Protein AF-A0A496WA06-F1 (afdb_monomer_lite)

Sequence (107 aa):
MLNQYQTDSVCHQRVQHLAAIALDVVEALLTDTETPINVRLNAAFRIFELCNADISRDMGQAIIQGIERNARDIEKNAGGLSGLETLLKSNLEKEPAFDKIDDFNKI

Foldseek 3Di:
DVVVVVVVVVVVVVVVVVVVVVVVVLVCLLPDPVDDPVVNVVSVVVVCVVVVPPCPPVNVVVVVVVVVVVVVVVVVVVVVVVVVVVVVVVVVVCPDPPPPPPDDPDD

Structure (mmCIF, N/CA/C/O backbone):
data_AF-A0A496WA06-F1
#
_entry.id   AF-A0A496WA06-F1
#
loop_
_atom_site.group_PDB
_atom_site.id
_atom_site.type_symbol
_atom_site.label_atom_id
_atom_site.label_alt_id
_atom_site.label_comp_id
_atom_site.label_asym_id
_atom_site.label_entity_id
_atom_site.label_seq_id
_atom_site.pdbx_PDB_ins_code
_atom_site.Cartn_x
_atom_site.Cartn_y
_atom_site.Cartn_z
_atom_site.occupancy
_atom_site.B_iso_or_equiv
_atom_site.auth_seq_id
_atom_site.auth_comp_id
_atom_site.auth_asym_id
_atom_site.auth_atom_id
_atom_site.pdbx_PDB_model_num
ATOM 1 N N . MET A 1 1 ? 33.248 1.394 -36.113 1.00 53.19 1 MET A N 1
ATOM 2 C CA . MET A 1 1 ? 31.916 2.013 -35.923 1.00 53.19 1 MET A CA 1
ATOM 3 C C . MET A 1 1 ? 30.787 0.986 -35.815 1.00 53.19 1 MET A C 1
ATOM 5 O O . MET A 1 1 ? 30.035 1.104 -34.866 1.00 53.19 1 MET A O 1
ATOM 9 N N . LEU A 1 2 ? 30.685 -0.045 -36.672 1.00 55.62 2 LEU A N 1
ATOM 10 C CA . LEU A 1 2 ? 29.641 -1.095 -36.567 1.00 55.62 2 LEU A CA 1
ATOM 11 C C . LEU A 1 2 ? 29.586 -1.832 -35.209 1.00 55.62 2 LEU A C 1
ATOM 13 O O . LEU A 1 2 ? 28.502 -2.026 -34.672 1.00 55.62 2 LEU A O 1
ATOM 17 N N . ASN A 1 3 ? 30.738 -2.157 -34.611 1.00 60.00 3 ASN A N 1
ATOM 18 C CA . ASN A 1 3 ? 30.785 -2.827 -33.302 1.00 60.00 3 ASN A CA 1
ATOM 19 C C . ASN A 1 3 ? 30.199 -1.986 -32.156 1.00 60.00 3 ASN A C 1
ATOM 21 O O . ASN A 1 3 ? 29.665 -2.541 -31.204 1.00 60.00 3 ASN A O 1
ATOM 25 N N . GLN A 1 4 ? 30.270 -0.656 -32.234 1.00 57.91 4 GLN A N 1
ATOM 26 C CA . GLN A 1 4 ? 29.856 0.224 -31.139 1.00 57.91 4 GLN A CA 1
ATOM 27 C C . GLN A 1 4 ? 28.325 0.271 -31.030 1.00 57.91 4 GLN A C 1
ATOM 29 O O . GLN A 1 4 ? 27.786 -0.032 -29.974 1.00 57.91 4 GLN A O 1
ATOM 34 N N . TYR A 1 5 ? 27.633 0.433 -32.165 1.00 62.94 5 TYR A N 1
ATOM 35 C CA . TYR A 1 5 ? 26.168 0.344 -32.249 1.00 62.94 5 TYR A CA 1
ATOM 36 C C . TYR A 1 5 ? 25.606 -1.013 -31.796 1.00 62.94 5 TYR A C 1
ATOM 38 O O . TYR A 1 5 ? 24.535 -1.081 -31.196 1.00 62.94 5 TYR A O 1
ATOM 46 N N . GLN A 1 6 ? 26.330 -2.105 -32.057 1.00 63.84 6 GLN A N 1
ATOM 47 C CA . GLN A 1 6 ? 25.931 -3.445 -31.621 1.00 63.84 6 GLN A CA 1
ATOM 48 C C . GLN A 1 6 ? 26.077 -3.613 -30.103 1.00 63.84 6 GLN A C 1
ATOM 50 O O . GLN A 1 6 ? 25.198 -4.178 -29.455 1.00 63.84 6 GLN A O 1
ATOM 55 N N . THR A 1 7 ? 27.151 -3.066 -29.526 1.00 67.25 7 THR A N 1
ATOM 56 C CA . THR A 1 7 ? 27.368 -3.068 -28.071 1.00 67.25 7 THR A CA 1
ATOM 57 C C . THR A 1 7 ? 26.330 -2.201 -27.354 1.00 67.25 7 THR A C 1
ATOM 59 O O . THR A 1 7 ? 25.786 -2.621 -26.333 1.00 67.25 7 THR A O 1
ATOM 62 N N . ASP A 1 8 ? 25.983 -1.047 -27.927 1.00 70.06 8 ASP A N 1
ATOM 63 C CA . ASP A 1 8 ? 24.964 -0.137 -27.395 1.00 70.06 8 ASP A CA 1
ATOM 64 C C . ASP A 1 8 ? 23.568 -0.778 -27.421 1.00 70.06 8 ASP A C 1
ATOM 66 O O . ASP A 1 8 ? 22.834 -0.713 -26.434 1.00 70.06 8 ASP A O 1
ATOM 70 N N . SER A 1 9 ? 23.226 -1.492 -28.500 1.00 75.56 9 SER A N 1
ATOM 71 C CA . SER A 1 9 ? 21.974 -2.254 -28.603 1.00 75.56 9 SER A CA 1
ATOM 72 C C . SER A 1 9 ? 21.878 -3.372 -27.559 1.00 75.56 9 SER A C 1
ATOM 74 O O . SER A 1 9 ? 20.820 -3.566 -26.961 1.00 75.56 9 SER A O 1
ATOM 76 N N . VAL A 1 10 ? 22.966 -4.114 -27.323 1.00 79.00 10 VAL A N 1
ATOM 77 C CA . VAL A 1 10 ? 23.003 -5.188 -26.312 1.00 79.00 10 VAL A CA 1
ATOM 78 C C . VAL A 1 10 ? 22.918 -4.609 -24.899 1.00 79.00 10 VAL A C 1
ATOM 80 O O . VAL A 1 10 ? 22.209 -5.148 -24.049 1.00 79.00 10 VAL A O 1
ATOM 83 N N . CYS A 1 11 ? 23.601 -3.493 -24.638 1.00 85.31 11 CYS A N 1
ATOM 84 C CA . CYS A 1 11 ? 23.513 -2.778 -23.367 1.00 85.31 11 CYS A CA 1
ATOM 85 C C . CYS A 1 11 ? 22.074 -2.319 -23.093 1.00 85.31 11 CYS A C 1
ATOM 87 O O . CYS A 1 11 ? 21.534 -2.584 -22.019 1.00 85.31 11 CYS A O 1
ATOM 89 N N . HIS A 1 12 ? 21.417 -1.727 -24.091 1.00 85.38 12 HIS A N 1
ATOM 90 C CA . HIS A 1 12 ? 20.045 -1.245 -23.973 1.00 85.38 12 HIS A CA 1
ATOM 91 C C . HIS A 1 12 ? 19.050 -2.369 -23.653 1.00 85.38 12 HIS A C 1
ATOM 93 O O . HIS A 1 12 ? 18.262 -2.243 -22.718 1.00 85.38 12 HIS A O 1
ATOM 99 N N . GLN A 1 13 ? 19.134 -3.502 -24.355 1.00 89.44 13 GLN A N 1
ATOM 100 C CA . GLN A 1 13 ? 18.279 -4.666 -24.090 1.00 89.44 13 GLN A CA 1
ATOM 101 C C . GLN A 1 13 ? 18.479 -5.228 -22.679 1.00 89.44 13 GLN A C 1
ATOM 103 O O . GLN A 1 13 ? 17.513 -5.581 -22.003 1.00 89.44 13 GLN A O 1
ATOM 108 N N . ARG A 1 14 ? 19.726 -5.279 -22.196 1.00 88.38 14 ARG A N 1
ATOM 109 C CA . ARG A 1 14 ? 20.015 -5.732 -20.828 1.00 88.38 14 ARG A CA 1
ATOM 110 C C . ARG A 1 14 ? 19.443 -4.784 -19.780 1.00 88.38 14 ARG A C 1
ATOM 112 O O . ARG A 1 14 ? 18.888 -5.254 -18.792 1.00 88.38 14 ARG A O 1
ATOM 119 N N . VAL A 1 15 ? 19.553 -3.475 -19.996 1.00 88.81 15 VAL A N 1
ATOM 120 C CA . VAL A 1 15 ? 18.967 -2.468 -19.102 1.00 88.81 15 VAL A CA 1
ATOM 121 C C . VAL A 1 15 ? 17.444 -2.586 -19.077 1.00 88.81 15 VAL A C 1
ATOM 123 O O . VAL A 1 15 ? 16.863 -2.589 -17.996 1.00 88.81 15 VAL A O 1
ATOM 126 N N . GLN A 1 16 ? 16.797 -2.762 -20.232 1.00 89.00 16 GLN A N 1
ATOM 127 C CA . GLN A 1 16 ? 15.348 -2.978 -20.308 1.00 89.00 16 GLN A CA 1
ATOM 128 C C . GLN A 1 16 ? 14.908 -4.240 -19.559 1.00 89.00 16 GLN A C 1
ATOM 130 O O . GLN A 1 16 ? 13.930 -4.207 -18.819 1.00 89.00 16 GLN A O 1
ATOM 135 N N . HIS A 1 17 ? 15.645 -5.342 -19.708 1.00 91.38 17 HIS A N 1
ATOM 136 C CA . HIS A 1 17 ? 15.333 -6.581 -19.002 1.00 91.38 17 HIS A CA 1
ATOM 137 C C . HIS A 1 17 ? 15.464 -6.433 -17.480 1.00 91.38 17 HIS A C 1
ATOM 139 O O . HIS A 1 17 ? 14.591 -6.876 -16.739 1.00 91.38 17 HIS A O 1
ATOM 145 N N . LEU A 1 18 ? 16.518 -5.760 -17.009 1.00 91.12 18 LEU A N 1
ATOM 146 C CA . LEU A 1 18 ? 16.687 -5.459 -15.586 1.00 91.12 18 LEU A CA 1
ATOM 147 C C . LEU A 1 18 ? 15.585 -4.535 -15.059 1.00 91.12 18 LEU A C 1
ATOM 149 O O . LEU A 1 18 ? 15.116 -4.733 -13.942 1.00 91.12 18 LEU A O 1
ATOM 153 N N . ALA A 1 19 ? 15.153 -3.557 -15.858 1.00 87.50 19 ALA A N 1
ATOM 154 C CA . ALA A 1 19 ? 14.046 -2.680 -15.500 1.00 87.50 19 ALA A CA 1
ATOM 155 C C . ALA A 1 19 ? 12.727 -3.455 -15.362 1.00 87.50 19 ALA A C 1
ATOM 157 O O . ALA A 1 19 ? 11.996 -3.221 -14.406 1.00 87.50 19 ALA A O 1
ATOM 158 N N . ALA A 1 20 ? 12.452 -4.410 -16.256 1.00 90.06 20 ALA A N 1
ATOM 159 C CA . ALA A 1 20 ? 11.271 -5.269 -16.161 1.00 90.06 20 ALA A CA 1
ATOM 160 C C . ALA A 1 20 ? 11.273 -6.095 -14.865 1.00 90.06 20 ALA A C 1
ATOM 162 O O . ALA A 1 20 ? 10.316 -6.036 -14.103 1.00 90.06 20 ALA A O 1
ATOM 163 N N . ILE A 1 21 ? 12.390 -6.762 -14.554 1.00 93.06 21 ILE A N 1
ATOM 164 C CA . ILE A 1 21 ? 12.535 -7.525 -13.302 1.00 93.06 21 ILE A CA 1
ATOM 165 C C . ILE A 1 21 ? 12.335 -6.620 -12.080 1.00 93.06 21 ILE A C 1
ATOM 167 O O . ILE A 1 21 ? 11.687 -7.008 -11.112 1.00 93.06 21 ILE A O 1
ATOM 171 N N . ALA A 1 22 ? 12.899 -5.410 -12.103 1.00 88.12 22 ALA A N 1
ATOM 172 C CA . ALA A 1 22 ? 12.739 -4.467 -11.005 1.00 88.12 22 ALA A CA 1
ATOM 173 C C . ALA A 1 22 ? 11.270 -4.063 -10.808 1.00 88.12 22 ALA A C 1
ATOM 175 O O . ALA A 1 22 ? 10.823 -3.982 -9.667 1.00 88.12 22 ALA A O 1
ATOM 176 N N . LEU A 1 23 ? 10.516 -3.846 -11.889 1.00 88.50 23 LEU A N 1
ATOM 177 C CA . LEU A 1 23 ? 9.089 -3.531 -11.812 1.00 88.50 23 LEU A CA 1
ATOM 178 C C . LEU A 1 23 ? 8.279 -4.692 -11.223 1.00 88.50 23 LEU A C 1
ATOM 180 O O . LEU A 1 23 ? 7.480 -4.446 -10.321 1.00 88.50 23 LEU A O 1
ATOM 184 N N . ASP A 1 24 ? 8.553 -5.934 -11.630 1.00 91.94 24 ASP A N 1
ATOM 185 C CA . ASP A 1 24 ? 7.886 -7.128 -11.084 1.00 91.94 24 ASP A CA 1
ATOM 186 C C . ASP A 1 24 ? 8.108 -7.257 -9.567 1.00 91.94 24 ASP A C 1
ATOM 188 O O . ASP A 1 24 ? 7.186 -7.529 -8.796 1.00 91.94 24 ASP A O 1
ATOM 192 N N . VAL A 1 25 ? 9.343 -7.018 -9.109 1.00 92.12 25 VA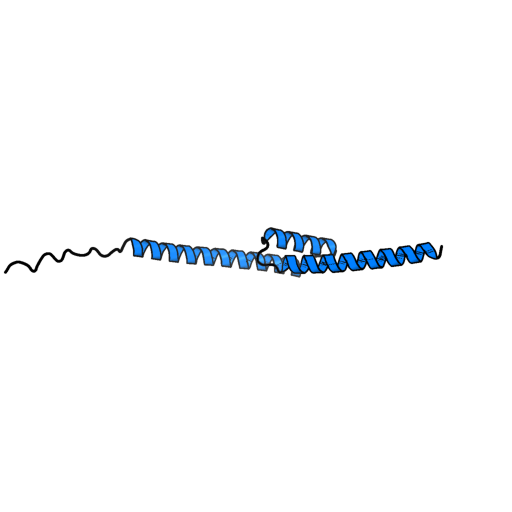L A N 1
ATOM 193 C CA . VAL A 1 25 ? 9.684 -7.045 -7.677 1.00 92.12 25 VAL A CA 1
ATOM 194 C C . VAL A 1 25 ? 8.933 -5.961 -6.911 1.00 92.12 25 VAL A C 1
ATOM 196 O O . VAL A 1 25 ? 8.473 -6.195 -5.792 1.00 92.12 25 VAL A O 1
ATOM 199 N N . VAL A 1 26 ? 8.807 -4.767 -7.488 1.00 90.31 26 VAL A N 1
ATOM 200 C CA . VAL A 1 26 ? 8.099 -3.674 -6.825 1.00 90.31 26 VAL A CA 1
ATOM 201 C C . VAL A 1 26 ? 6.591 -3.933 -6.791 1.00 90.31 26 VAL A C 1
ATOM 203 O O . VAL A 1 26 ? 5.969 -3.672 -5.766 1.00 90.31 26 VAL A O 1
ATOM 206 N N . GLU A 1 27 ? 5.994 -4.506 -7.835 1.00 90.38 27 GLU A N 1
ATOM 207 C CA . GLU A 1 27 ? 4.586 -4.925 -7.816 1.00 90.38 27 GLU A CA 1
ATOM 208 C C . GLU A 1 27 ? 4.313 -5.955 -6.708 1.00 90.38 27 GLU A C 1
ATOM 210 O O . GLU A 1 27 ? 3.368 -5.801 -5.924 1.00 90.38 27 GLU A O 1
ATOM 215 N N . ALA A 1 28 ? 5.185 -6.959 -6.580 1.00 93.75 28 ALA A N 1
ATOM 216 C CA . ALA A 1 28 ? 5.111 -7.938 -5.499 1.00 93.75 28 ALA A CA 1
ATOM 217 C C . ALA A 1 28 ? 5.211 -7.266 -4.118 1.00 93.75 28 ALA A C 1
ATOM 219 O O . ALA A 1 28 ? 4.421 -7.562 -3.224 1.00 93.75 28 ALA A O 1
ATOM 220 N N . LEU A 1 29 ? 6.123 -6.302 -3.952 1.00 92.75 29 LEU A N 1
ATOM 221 C CA . LEU A 1 29 ? 6.265 -5.539 -2.709 1.00 92.75 29 LEU A CA 1
ATOM 222 C C . LEU A 1 29 ? 4.995 -4.744 -2.368 1.00 92.75 29 LEU A C 1
ATOM 224 O O . LEU A 1 29 ? 4.587 -4.704 -1.212 1.00 92.75 29 LEU A O 1
ATOM 228 N N . LEU A 1 30 ? 4.366 -4.096 -3.351 1.00 88.88 30 LEU A N 1
ATOM 229 C CA . LEU A 1 30 ? 3.169 -3.275 -3.132 1.00 88.88 30 LEU A CA 1
ATOM 230 C C . LEU A 1 30 ? 1.946 -4.097 -2.712 1.00 88.88 30 LEU A C 1
ATOM 232 O O . LEU A 1 30 ? 1.085 -3.591 -1.985 1.00 88.88 30 LEU A O 1
ATOM 236 N N . THR A 1 31 ? 1.879 -5.350 -3.153 1.00 90.19 31 THR A N 1
ATOM 237 C CA . THR A 1 31 ? 0.759 -6.262 -2.892 1.00 90.19 31 THR A CA 1
ATOM 238 C C . THR A 1 31 ? 0.980 -7.177 -1.687 1.00 90.19 31 THR A C 1
ATOM 240 O O . THR A 1 31 ? 0.013 -7.749 -1.185 1.00 90.19 31 THR A O 1
ATOM 243 N N . ASP A 1 32 ? 2.203 -7.255 -1.161 1.00 94.00 32 ASP A N 1
ATOM 244 C CA . ASP A 1 32 ? 2.530 -8.054 0.019 1.00 94.00 32 ASP A CA 1
ATOM 245 C C . ASP A 1 32 ? 1.916 -7.477 1.308 1.00 94.00 32 ASP A C 1
ATOM 247 O O . ASP A 1 32 ? 2.296 -6.413 1.800 1.00 94.00 32 ASP A O 1
ATOM 251 N N . THR A 1 33 ? 0.960 -8.192 1.898 1.00 88.94 33 THR A N 1
ATOM 252 C CA . THR A 1 33 ? 0.296 -7.767 3.136 1.00 88.94 33 THR A CA 1
ATOM 253 C C . THR A 1 33 ? 1.157 -7.934 4.384 1.00 88.94 33 THR A C 1
ATOM 255 O O . THR A 1 33 ? 0.888 -7.244 5.368 1.00 88.94 33 THR A O 1
ATOM 258 N N . GLU A 1 34 ? 2.186 -8.785 4.345 1.00 93.62 34 GLU A N 1
ATOM 259 C CA . GLU A 1 34 ? 3.117 -9.007 5.460 1.00 93.62 34 GLU A CA 1
ATOM 260 C C . GLU A 1 34 ? 4.154 -7.879 5.562 1.00 93.62 34 GLU A C 1
ATOM 262 O O . GLU A 1 34 ? 4.619 -7.539 6.653 1.00 93.62 34 GLU A O 1
ATOM 267 N N . THR A 1 35 ? 4.485 -7.233 4.439 1.00 89.81 35 THR A N 1
ATOM 268 C CA . THR A 1 35 ? 5.378 -6.072 4.437 1.00 89.81 35 THR A CA 1
ATOM 269 C C . THR A 1 35 ? 4.726 -4.871 5.148 1.00 89.81 35 THR A C 1
ATOM 271 O O . THR A 1 35 ? 3.587 -4.483 4.830 1.00 89.81 35 THR A O 1
ATOM 274 N N . PRO A 1 36 ? 5.460 -4.190 6.057 1.00 90.12 36 PRO A N 1
ATOM 275 C CA . PRO A 1 36 ? 4.982 -2.989 6.732 1.00 90.12 36 PRO A CA 1
ATOM 276 C C . PRO A 1 36 ? 4.446 -1.925 5.765 1.00 90.12 36 PRO A C 1
ATOM 278 O O . PRO A 1 36 ? 5.072 -1.587 4.758 1.00 90.12 36 PRO A O 1
ATOM 281 N N . ILE A 1 37 ? 3.288 -1.349 6.094 1.00 83.88 37 ILE A N 1
ATOM 282 C CA . ILE A 1 37 ? 2.580 -0.408 5.211 1.00 83.88 37 ILE A CA 1
ATOM 283 C C . ILE A 1 37 ? 3.421 0.822 4.840 1.00 83.88 37 ILE A C 1
ATOM 285 O O . ILE A 1 37 ? 3.342 1.307 3.716 1.00 83.88 37 ILE A O 1
ATOM 289 N N . ASN A 1 38 ? 4.277 1.304 5.746 1.00 82.06 38 ASN A N 1
ATOM 290 C CA . ASN A 1 38 ? 5.171 2.433 5.486 1.00 82.06 38 ASN A CA 1
ATOM 291 C C . ASN A 1 38 ? 6.214 2.113 4.404 1.00 82.06 38 ASN A C 1
ATOM 293 O O . ASN A 1 38 ? 6.573 2.996 3.629 1.00 82.06 38 ASN A O 1
ATOM 297 N N . VAL A 1 39 ? 6.676 0.861 4.328 1.00 88.88 39 VAL A N 1
ATOM 298 C CA . VAL A 1 39 ? 7.618 0.405 3.297 1.00 88.88 39 VAL A CA 1
ATOM 299 C C . VAL A 1 39 ? 6.912 0.343 1.943 1.00 88.88 39 VAL A C 1
ATOM 301 O O . VAL A 1 39 ? 7.423 0.889 0.967 1.00 88.88 39 VAL A O 1
ATOM 304 N N . ARG A 1 40 ? 5.701 -0.226 1.897 1.00 89.69 40 ARG A N 1
ATOM 305 C CA . ARG A 1 40 ? 4.883 -0.291 0.673 1.00 89.69 40 ARG A CA 1
ATOM 306 C C . ARG A 1 40 ? 4.526 1.088 0.132 1.00 89.69 40 ARG A C 1
ATOM 308 O O . ARG A 1 40 ? 4.681 1.343 -1.056 1.00 89.69 40 ARG A O 1
ATOM 315 N N . LEU A 1 41 ? 4.110 2.002 1.006 1.00 85.06 41 LEU A N 1
ATOM 316 C CA . LEU A 1 41 ? 3.804 3.378 0.619 1.00 85.06 41 LEU A CA 1
ATOM 317 C C . LEU A 1 41 ? 5.043 4.116 0.099 1.00 85.06 41 LEU A C 1
ATOM 319 O O . LEU A 1 41 ? 4.955 4.796 -0.917 1.00 85.06 41 LEU A O 1
ATOM 323 N N . ASN A 1 42 ? 6.205 3.954 0.742 1.00 85.31 42 ASN A N 1
ATOM 324 C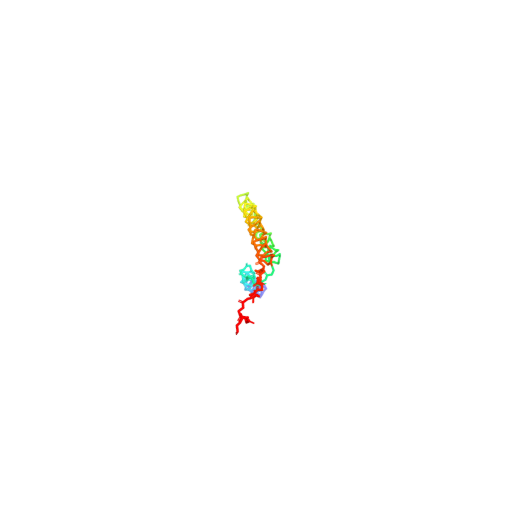 CA . ASN A 1 42 ? 7.449 4.564 0.265 1.00 85.31 42 ASN A CA 1
ATOM 325 C C . ASN A 1 42 ? 7.821 4.070 -1.144 1.00 85.31 42 ASN A C 1
ATOM 327 O O . ASN A 1 42 ? 8.153 4.878 -2.011 1.00 85.31 42 ASN A O 1
ATOM 331 N N . ALA A 1 43 ? 7.701 2.762 -1.389 1.00 87.62 43 ALA A N 1
ATOM 332 C CA . ALA A 1 43 ? 7.927 2.182 -2.708 1.00 87.62 43 ALA A CA 1
ATOM 333 C C . ALA A 1 43 ? 6.946 2.733 -3.757 1.00 87.62 43 A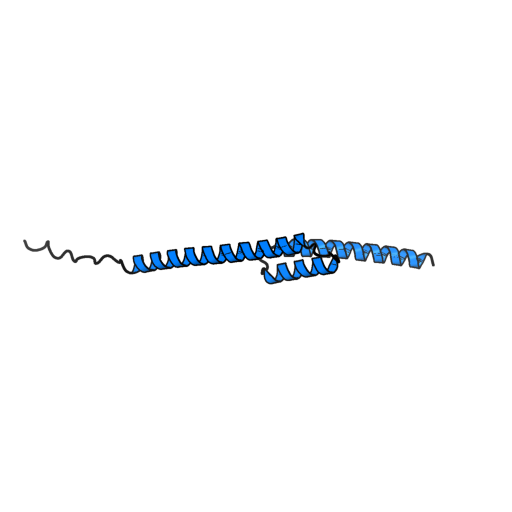LA A C 1
ATOM 335 O O . ALA A 1 43 ? 7.379 3.131 -4.836 1.00 87.62 43 ALA A O 1
ATOM 336 N N . ALA A 1 44 ? 5.653 2.835 -3.424 1.00 85.31 44 ALA A N 1
ATOM 337 C CA . ALA A 1 44 ? 4.638 3.397 -4.316 1.00 85.31 44 ALA A CA 1
ATOM 338 C C . ALA A 1 44 ? 4.958 4.851 -4.696 1.00 85.31 44 ALA A C 1
ATOM 340 O O . ALA A 1 44 ? 4.934 5.202 -5.874 1.00 85.31 44 ALA A O 1
ATOM 341 N N . PHE A 1 45 ? 5.317 5.687 -3.716 1.00 82.06 45 PHE A N 1
ATOM 342 C CA . PHE A 1 45 ? 5.670 7.085 -3.968 1.00 82.06 45 PHE A CA 1
ATOM 343 C C . PHE A 1 45 ? 6.895 7.223 -4.870 1.00 82.06 45 PHE A C 1
ATOM 345 O O . PHE A 1 45 ? 6.861 8.007 -5.815 1.00 82.06 45 PHE A O 1
ATOM 352 N N . ARG A 1 46 ? 7.933 6.407 -4.658 1.00 83.50 46 ARG A N 1
ATOM 353 C CA . ARG A 1 46 ? 9.115 6.403 -5.531 1.00 83.50 46 ARG A CA 1
ATOM 354 C C . ARG A 1 46 ? 8.798 6.003 -6.970 1.00 83.50 46 ARG A C 1
ATOM 356 O O . ARG A 1 46 ? 9.411 6.544 -7.883 1.00 83.50 46 ARG A O 1
ATOM 363 N N . ILE A 1 47 ? 7.854 5.088 -7.200 1.00 83.56 47 ILE A N 1
ATOM 364 C CA . ILE A 1 47 ? 7.412 4.766 -8.568 1.00 83.56 47 ILE A CA 1
ATOM 365 C C . ILE A 1 47 ? 6.730 5.971 -9.207 1.00 83.56 47 ILE A C 1
ATOM 367 O O . ILE A 1 47 ? 7.045 6.304 -10.346 1.00 83.56 47 ILE A O 1
ATOM 371 N N . PHE A 1 48 ? 5.822 6.638 -8.490 1.00 78.25 48 PHE A N 1
ATOM 372 C CA . PHE A 1 48 ? 5.144 7.819 -9.024 1.00 78.25 48 PHE A CA 1
ATOM 373 C C . PHE A 1 48 ? 6.141 8.923 -9.403 1.00 78.25 48 PHE A C 1
ATOM 375 O O . PHE A 1 48 ? 6.027 9.491 -10.490 1.00 78.25 48 PHE A O 1
ATOM 382 N N . GLU A 1 49 ? 7.160 9.152 -8.568 1.00 78.00 49 GLU A N 1
ATOM 383 C CA . GLU A 1 49 ? 8.275 10.061 -8.867 1.00 78.00 49 GLU A CA 1
ATOM 384 C C . GLU A 1 49 ? 9.048 9.631 -10.127 1.00 78.00 49 GLU A C 1
ATOM 386 O O . GLU A 1 49 ? 9.294 10.447 -11.013 1.00 78.00 49 GLU A O 1
ATOM 391 N N . LEU A 1 50 ? 9.403 8.345 -10.244 1.00 78.00 50 LEU A N 1
ATOM 392 C CA . LEU A 1 50 ? 10.162 7.808 -11.383 1.00 78.00 50 LEU A CA 1
ATOM 393 C C . LEU A 1 50 ? 9.395 7.868 -12.703 1.00 78.00 50 LEU A C 1
ATOM 395 O O . LEU A 1 50 ? 9.987 8.120 -13.751 1.00 78.00 50 LEU A O 1
ATOM 399 N N . CYS A 1 51 ? 8.086 7.638 -12.668 1.00 71.44 51 CYS A N 1
ATOM 400 C CA . CYS A 1 51 ? 7.245 7.700 -13.856 1.00 71.44 51 CYS A CA 1
ATOM 401 C C . CYS A 1 51 ? 7.028 9.133 -14.348 1.00 71.44 51 CYS A C 1
ATOM 403 O O . CYS A 1 51 ? 6.364 9.310 -15.370 1.00 71.44 51 CYS A O 1
ATOM 405 N N . ASN A 1 52 ? 7.547 10.142 -13.629 1.00 64.50 52 ASN A N 1
ATOM 406 C CA . ASN A 1 52 ? 7.202 11.547 -13.823 1.00 64.50 52 ASN A CA 1
ATOM 407 C C . ASN A 1 52 ? 5.681 11.696 -13.963 1.00 64.50 52 ASN A C 1
ATOM 409 O O . ASN A 1 52 ? 5.178 12.487 -14.764 1.00 64.50 52 ASN A O 1
ATOM 413 N N . ALA A 1 53 ? 4.956 10.826 -13.248 1.00 60.16 53 ALA A N 1
ATOM 414 C CA . ALA A 1 53 ? 3.524 10.842 -13.234 1.00 60.16 53 ALA A CA 1
ATOM 415 C C . ALA A 1 53 ? 3.213 12.129 -12.496 1.00 60.16 53 ALA A C 1
ATOM 417 O O . ALA A 1 53 ? 3.341 12.180 -11.273 1.00 60.16 53 ALA A O 1
ATOM 418 N N . ASP A 1 54 ? 2.876 13.180 -13.247 1.00 58.34 54 ASP A N 1
ATOM 419 C CA . ASP A 1 54 ? 2.100 14.277 -12.702 1.00 58.34 54 ASP A CA 1
ATOM 420 C C . ASP A 1 54 ? 0.941 13.578 -12.018 1.00 58.34 54 ASP A C 1
ATOM 422 O O . ASP A 1 54 ? 0.062 13.021 -12.686 1.00 58.34 54 ASP A O 1
ATOM 426 N N . ILE A 1 55 ? 1.028 13.474 -10.690 1.00 60.66 55 ILE A N 1
ATOM 427 C CA . ILE A 1 55 ? -0.026 12.903 -9.878 1.00 60.66 55 ILE A CA 1
ATOM 428 C C . ILE A 1 55 ? -1.183 13.814 -10.207 1.00 60.66 55 ILE A C 1
ATOM 430 O O . ILE A 1 55 ? -1.225 14.966 -9.761 1.00 60.66 55 ILE A O 1
ATOM 434 N N . SER A 1 56 ? -2.060 13.336 -11.090 1.00 63.03 56 SER A N 1
ATOM 435 C CA . SER A 1 56 ? -3.168 14.149 -11.532 1.00 63.03 56 SER A CA 1
ATOM 436 C C . SER A 1 56 ? -3.889 14.566 -10.263 1.00 63.03 56 SER A C 1
ATOM 438 O O . SER A 1 56 ? -3.940 13.813 -9.280 1.00 63.03 56 SER A O 1
ATOM 440 N N . ARG A 1 57 ? -4.396 15.797 -10.243 1.00 64.44 57 ARG A N 1
ATOM 441 C CA . ARG A 1 57 ? -5.089 16.332 -9.068 1.00 64.44 57 ARG A CA 1
ATOM 442 C C . ARG A 1 57 ? -6.108 15.323 -8.520 1.00 64.44 57 ARG A C 1
ATOM 444 O O . ARG A 1 57 ? -6.223 15.169 -7.309 1.00 64.44 57 ARG A O 1
ATOM 451 N N . ASP A 1 58 ? -6.733 14.574 -9.426 1.00 71.00 58 ASP A N 1
ATOM 452 C CA . ASP A 1 58 ? -7.684 13.499 -9.161 1.00 71.00 58 ASP A CA 1
ATOM 453 C C . ASP A 1 58 ? -7.064 12.289 -8.442 1.00 71.00 58 ASP A C 1
ATOM 455 O O . ASP A 1 58 ? -7.641 11.793 -7.476 1.00 71.00 58 ASP A O 1
ATOM 459 N N . MET A 1 59 ? -5.880 11.823 -8.853 1.00 69.56 59 MET A N 1
ATOM 460 C CA . MET A 1 59 ? -5.185 10.714 -8.191 1.00 69.56 59 MET A CA 1
ATOM 461 C C . MET A 1 59 ? -4.707 11.105 -6.789 1.00 69.56 59 MET A C 1
ATOM 463 O O . MET A 1 59 ? -4.907 10.350 -5.837 1.00 69.56 59 MET A O 1
ATOM 467 N N . GLY A 1 60 ? -4.147 12.308 -6.630 1.00 68.94 60 GLY A N 1
ATOM 468 C CA . GLY A 1 60 ? -3.760 12.827 -5.315 1.00 68.94 60 GLY A CA 1
ATOM 469 C C . GLY A 1 60 ? -4.966 12.958 -4.383 1.00 68.94 60 GLY A C 1
ATOM 470 O O . GLY A 1 60 ? -4.914 12.562 -3.218 1.00 68.94 60 GLY A O 1
ATOM 471 N N . GLN A 1 61 ? -6.093 13.433 -4.915 1.00 72.56 61 GLN A N 1
ATOM 472 C CA . GLN A 1 61 ? -7.340 13.551 -4.170 1.00 72.56 61 GLN A CA 1
ATOM 473 C C . GLN A 1 61 ? -7.940 12.183 -3.810 1.00 72.56 61 GLN A C 1
ATOM 475 O O . GLN A 1 61 ? -8.433 12.022 -2.695 1.00 72.56 61 GLN A O 1
ATOM 480 N N . ALA A 1 62 ? -7.843 11.179 -4.686 1.00 76.94 62 ALA A N 1
ATOM 481 C CA . ALA A 1 62 ? -8.267 9.810 -4.393 1.00 76.94 62 ALA A CA 1
ATOM 482 C C . ALA A 1 62 ? -7.441 9.176 -3.260 1.00 76.94 62 ALA A C 1
ATOM 484 O O . ALA A 1 62 ? -8.007 8.531 -2.375 1.00 76.94 62 ALA A O 1
ATOM 485 N N . ILE A 1 63 ? -6.122 9.407 -3.238 1.00 76.62 63 ILE A N 1
ATOM 486 C CA . ILE A 1 63 ? -5.241 8.957 -2.150 1.00 76.62 63 ILE A CA 1
ATOM 487 C C . ILE A 1 63 ? -5.656 9.609 -0.826 1.00 76.62 63 ILE A C 1
ATOM 489 O O . ILE A 1 63 ? -5.852 8.907 0.165 1.00 76.62 63 ILE A O 1
ATOM 493 N N . ILE A 1 64 ? -5.849 10.933 -0.813 1.00 77.06 64 ILE A N 1
ATOM 494 C CA . ILE A 1 64 ? -6.273 11.672 0.387 1.00 77.06 64 ILE A CA 1
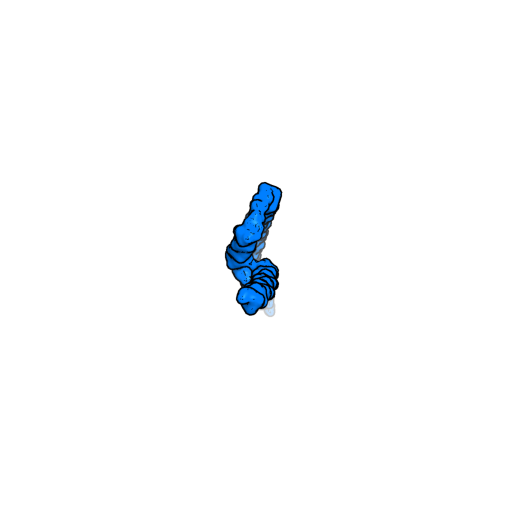ATOM 495 C C . ILE A 1 64 ? -7.621 11.151 0.898 1.00 77.06 64 ILE A C 1
ATOM 497 O O . ILE A 1 64 ? -7.741 10.821 2.076 1.00 77.06 64 ILE A O 1
ATOM 501 N N . GLN A 1 65 ? -8.610 10.979 0.017 1.00 78.69 65 GLN A N 1
ATOM 502 C CA . GLN A 1 65 ? -9.920 10.434 0.389 1.00 78.69 65 GLN A CA 1
ATOM 503 C C . GLN A 1 65 ? -9.827 9.011 0.956 1.00 78.69 65 GLN A C 1
ATOM 505 O O . GLN A 1 65 ? -10.567 8.663 1.880 1.00 78.69 65 GLN A O 1
ATOM 510 N N . GLY A 1 66 ? -8.927 8.184 0.418 1.00 83.12 66 GLY A N 1
ATOM 511 C CA . GLY A 1 66 ? -8.642 6.852 0.946 1.00 83.12 66 GLY A CA 1
ATOM 512 C C . GLY A 1 66 ? -8.069 6.903 2.364 1.00 83.12 66 GLY A C 1
ATOM 513 O O . GLY A 1 66 ? -8.551 6.194 3.247 1.00 83.12 66 GLY A O 1
ATOM 514 N N . ILE A 1 67 ? -7.101 7.792 2.607 1.00 82.44 67 ILE A N 1
ATOM 515 C CA . ILE A 1 67 ? -6.506 8.013 3.935 1.00 82.44 67 ILE A CA 1
ATOM 516 C C . ILE A 1 67 ? -7.568 8.497 4.932 1.00 82.44 67 ILE A C 1
ATOM 518 O O . ILE A 1 67 ? -7.679 7.945 6.025 1.00 82.44 67 ILE A O 1
ATOM 522 N N . GLU A 1 68 ? -8.395 9.472 4.552 1.00 81.12 68 GLU A N 1
ATOM 523 C CA . GLU A 1 68 ? -9.479 9.997 5.394 1.00 81.12 68 GLU A CA 1
ATOM 524 C C . GLU A 1 68 ? -10.549 8.945 5.709 1.00 81.12 68 GLU A C 1
ATOM 526 O O . GLU A 1 68 ? -11.124 8.933 6.800 1.00 81.12 68 GLU A O 1
ATOM 531 N N . ARG A 1 69 ? -10.862 8.056 4.759 1.00 88.06 69 ARG A N 1
ATOM 532 C CA . ARG A 1 69 ? -11.772 6.930 5.003 1.00 88.06 69 ARG A CA 1
ATOM 533 C C . ARG A 1 69 ? -11.168 5.962 6.016 1.00 88.06 69 ARG A C 1
ATOM 535 O O . ARG A 1 69 ? -11.818 5.678 7.016 1.00 88.06 69 ARG A O 1
ATOM 542 N N . ASN A 1 70 ? -9.917 5.552 5.812 1.00 87.00 70 ASN A N 1
ATOM 543 C CA . ASN A 1 70 ? -9.227 4.650 6.732 1.00 87.00 70 ASN A CA 1
ATOM 544 C C . ASN A 1 70 ? -9.128 5.237 8.146 1.00 87.00 70 ASN A C 1
ATOM 546 O O . ASN A 1 70 ? -9.352 4.520 9.116 1.00 87.00 70 ASN A O 1
ATOM 550 N N . ALA A 1 71 ? -8.847 6.537 8.281 1.00 80.75 71 ALA A N 1
ATOM 551 C CA . ALA A 1 71 ? -8.793 7.205 9.580 1.00 80.75 71 ALA A CA 1
ATOM 552 C C . ALA A 1 71 ? -10.135 7.122 10.330 1.00 80.75 71 ALA A C 1
ATOM 554 O O . ALA A 1 71 ? -10.161 6.767 11.508 1.00 80.75 71 ALA A O 1
ATOM 555 N N . ARG A 1 72 ? -11.252 7.368 9.633 1.00 87.31 72 ARG A N 1
ATOM 556 C CA . ARG A 1 72 ? -12.604 7.243 10.204 1.00 87.31 72 ARG A CA 1
ATOM 557 C C . ARG A 1 72 ? -12.952 5.806 10.583 1.00 87.31 72 ARG A C 1
ATOM 559 O O . ARG A 1 72 ? -13.557 5.576 11.627 1.00 87.31 72 ARG A O 1
ATOM 566 N N . ASP A 1 73 ? -12.565 4.838 9.758 1.00 91.88 73 ASP A N 1
ATOM 567 C CA . ASP A 1 73 ? -12.816 3.425 10.045 1.00 91.88 73 ASP A CA 1
ATOM 568 C C . ASP A 1 73 ? -12.019 2.954 11.272 1.00 91.88 73 ASP A C 1
ATOM 570 O O . ASP A 1 73 ? -12.554 2.238 12.118 1.00 91.88 73 ASP A O 1
ATOM 574 N N . ILE A 1 74 ? -10.772 3.415 11.428 1.00 89.94 74 ILE A N 1
ATOM 575 C CA . ILE A 1 74 ? -9.952 3.161 12.622 1.00 89.94 74 ILE A CA 1
ATOM 576 C C . ILE A 1 74 ? -10.602 3.766 13.869 1.00 89.94 74 ILE A C 1
ATOM 578 O O . ILE A 1 74 ? -10.714 3.078 14.883 1.00 89.94 74 ILE A O 1
ATOM 582 N N . GLU A 1 75 ? -11.066 5.015 13.801 1.00 87.56 75 GLU A N 1
ATOM 583 C CA . GLU A 1 75 ? -11.757 5.676 14.914 1.00 87.56 75 GLU A CA 1
ATOM 584 C C . GLU A 1 75 ? -13.014 4.900 15.334 1.00 87.56 75 GLU A C 1
ATOM 586 O O . GLU A 1 75 ? -13.211 4.598 16.514 1.00 87.56 75 GLU A O 1
ATOM 591 N N . LYS A 1 76 ? -13.832 4.486 14.360 1.00 90.94 76 LYS A N 1
ATOM 592 C CA . LYS A 1 76 ? -15.025 3.671 14.610 1.00 90.94 76 LYS A CA 1
ATOM 593 C C . LYS A 1 76 ? -14.674 2.330 15.255 1.00 90.94 76 LYS A C 1
ATOM 595 O O . LYS A 1 76 ? -15.334 1.917 16.211 1.00 90.94 76 LYS A O 1
ATOM 600 N N . ASN A 1 77 ? -13.639 1.657 14.756 1.00 92.81 77 ASN A N 1
ATOM 601 C CA . ASN A 1 77 ? -13.181 0.382 15.301 1.00 92.81 77 ASN A CA 1
ATOM 602 C C . ASN A 1 77 ? -12.656 0.539 16.733 1.00 92.81 77 ASN A C 1
ATOM 604 O O . ASN A 1 77 ? -12.992 -0.275 17.591 1.00 92.81 77 ASN A O 1
ATOM 608 N N . ALA A 1 78 ? -11.905 1.603 17.024 1.00 91.62 78 ALA A N 1
ATOM 609 C CA . ALA A 1 78 ? -11.432 1.914 18.372 1.00 91.62 78 ALA A CA 1
ATOM 610 C C . ALA A 1 78 ? -12.594 2.161 19.352 1.00 91.62 78 ALA A C 1
ATOM 612 O O . ALA A 1 78 ? -12.568 1.667 20.483 1.00 91.62 78 ALA A O 1
ATOM 613 N N . GLY A 1 79 ? -13.650 2.848 18.904 1.00 89.88 79 GLY A N 1
ATOM 614 C CA . GLY A 1 79 ? -14.882 3.023 19.676 1.00 89.88 79 GLY A CA 1
ATOM 615 C C . GLY A 1 79 ? -15.591 1.695 19.963 1.00 89.88 79 GLY A C 1
ATOM 616 O O . GLY A 1 79 ? -15.962 1.419 21.104 1.00 89.88 79 GLY A O 1
ATOM 617 N N . GLY A 1 80 ? -15.722 0.832 18.950 1.00 90.62 80 GLY A N 1
ATOM 618 C CA . GLY A 1 80 ? -16.304 -0.505 19.104 1.00 90.62 80 GLY A CA 1
ATOM 619 C C . GLY A 1 80 ? -15.515 -1.394 20.069 1.00 90.62 80 GLY A C 1
ATOM 620 O O . GLY A 1 80 ? -16.104 -2.046 20.932 1.00 90.62 80 GLY A O 1
ATOM 621 N N . LEU A 1 81 ? -14.184 -1.372 19.975 1.00 92.62 81 LEU A N 1
ATOM 622 C CA . LEU A 1 81 ? -13.294 -2.110 20.874 1.00 92.62 81 LEU A CA 1
ATOM 623 C C . LEU A 1 81 ? -13.374 -1.598 22.316 1.00 92.62 81 LEU A C 1
ATOM 625 O O . LEU A 1 81 ? -13.470 -2.409 23.231 1.00 92.62 81 LEU A O 1
ATOM 629 N N . SER A 1 82 ? -13.437 -0.280 22.524 1.00 90.50 82 SER A N 1
ATOM 630 C CA . SER A 1 82 ? -13.648 0.311 23.858 1.00 90.50 82 SER A CA 1
ATOM 631 C C . SER A 1 82 ? -14.983 -0.127 24.477 1.00 90.50 82 SER A C 1
ATOM 633 O O . SER A 1 82 ? -15.073 -0.420 25.673 1.00 90.50 82 SER A O 1
ATOM 635 N N . GLY A 1 83 ? -16.036 -0.215 23.658 1.00 88.56 83 GLY A N 1
ATOM 636 C CA . GLY A 1 83 ? -17.339 -0.727 24.083 1.00 88.56 83 GLY A CA 1
ATOM 637 C C . GLY A 1 83 ? -17.279 -2.195 24.512 1.00 88.56 83 GLY A C 1
ATOM 638 O O . GLY A 1 83 ? -17.781 -2.551 25.579 1.00 88.56 83 GLY A O 1
ATOM 639 N N . LEU A 1 84 ? -16.612 -3.039 23.721 1.00 91.62 84 LEU A N 1
ATOM 640 C CA . LEU A 1 84 ? -16.384 -4.447 24.060 1.00 91.62 84 LEU A CA 1
ATOM 641 C C . LEU A 1 84 ? -15.554 -4.604 25.339 1.00 91.62 84 LEU A C 1
ATOM 643 O O . LEU A 1 84 ? -15.910 -5.409 26.196 1.00 91.62 84 LEU A O 1
ATOM 647 N N . GLU A 1 85 ? -14.498 -3.810 25.509 1.00 91.25 85 GLU A N 1
ATOM 648 C CA . GLU A 1 85 ? -13.682 -3.804 26.726 1.00 91.25 85 GLU A CA 1
ATOM 649 C C . GLU A 1 85 ? -14.526 -3.466 27.965 1.00 91.25 85 GLU A C 1
ATOM 651 O O . GLU A 1 85 ? -14.424 -4.133 28.995 1.00 91.25 85 GLU A O 1
ATOM 656 N N . THR A 1 86 ? -15.413 -2.475 27.855 1.00 89.75 86 THR A N 1
ATOM 657 C CA . THR A 1 86 ? -16.323 -2.077 28.940 1.00 89.75 86 THR A CA 1
ATOM 658 C C . THR A 1 86 ? -17.297 -3.203 29.301 1.00 89.75 86 THR A C 1
ATOM 660 O O . THR A 1 86 ? -17.504 -3.504 30.480 1.00 89.75 86 THR A O 1
ATOM 663 N N . LEU A 1 87 ? -17.872 -3.875 28.299 1.00 90.19 87 LEU A N 1
ATOM 664 C CA . LEU A 1 87 ? -18.754 -5.022 28.521 1.00 90.19 87 LEU A CA 1
ATOM 665 C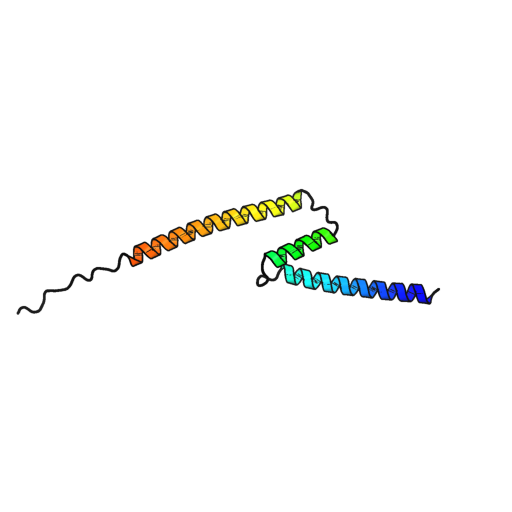 C . LEU A 1 87 ? -18.012 -6.184 29.186 1.00 90.19 87 LEU A C 1
ATOM 667 O O . LEU A 1 87 ? -18.546 -6.796 30.107 1.00 90.19 87 LEU A O 1
ATOM 671 N N . LEU A 1 88 ? -16.780 -6.471 28.773 1.00 89.31 88 LEU A N 1
ATOM 672 C CA . LEU A 1 88 ? -15.971 -7.525 29.385 1.00 89.31 88 LEU A CA 1
ATOM 673 C C . LEU A 1 88 ? -15.643 -7.207 30.849 1.00 89.31 88 LEU A C 1
ATOM 675 O O . LEU A 1 88 ? -15.847 -8.061 31.710 1.00 89.31 88 LEU A O 1
ATOM 679 N N . LYS A 1 89 ? -15.231 -5.970 31.157 1.00 89.12 89 LYS A N 1
ATOM 680 C CA . LYS A 1 89 ? -14.967 -5.530 32.540 1.00 89.12 89 LYS A CA 1
ATOM 681 C C . LYS A 1 89 ? -16.213 -5.623 33.424 1.00 89.12 89 LYS A C 1
ATOM 683 O O . LYS A 1 89 ? -16.154 -6.204 34.501 1.00 89.12 89 LYS A O 1
ATOM 688 N N . SER A 1 90 ? -17.361 -5.152 32.939 1.00 83.19 90 SER A N 1
ATOM 689 C CA . SER A 1 90 ? -18.617 -5.200 33.707 1.00 83.19 90 SER A CA 1
ATOM 690 C C . SER A 1 90 ? -19.180 -6.612 33.926 1.00 83.19 90 SER A C 1
ATOM 692 O O . SER A 1 90 ? -19.982 -6.807 34.836 1.00 83.19 90 SER A O 1
ATOM 694 N N . ASN A 1 91 ? -18.789 -7.600 33.115 1.00 77.12 91 ASN A N 1
ATOM 695 C CA . ASN A 1 91 ? -19.142 -9.006 33.340 1.00 77.12 91 ASN A CA 1
ATOM 696 C C . ASN A 1 91 ? -18.164 -9.716 34.288 1.00 77.12 91 ASN A C 1
ATOM 698 O O . ASN A 1 91 ? -18.586 -10.612 35.010 1.00 77.12 91 ASN A O 1
ATOM 702 N N . LEU A 1 92 ? -16.895 -9.297 34.335 1.00 68.56 92 LEU A N 1
ATOM 703 C CA . LEU A 1 92 ? -15.925 -9.769 35.334 1.00 68.56 92 LEU A CA 1
ATOM 704 C C . LEU A 1 92 ? -16.279 -9.293 36.752 1.00 68.56 92 LEU A C 1
ATOM 706 O O . LEU A 1 92 ? -16.092 -10.029 37.711 1.00 68.56 92 LEU A O 1
ATOM 710 N N . GLU A 1 93 ? -16.849 -8.095 36.888 1.00 62.19 93 GLU A N 1
ATOM 711 C CA . GLU A 1 93 ? -17.331 -7.562 38.175 1.00 62.19 93 GLU A CA 1
ATOM 712 C C . GLU A 1 93 ? -18.647 -8.207 38.657 1.00 62.19 93 GLU A C 1
ATOM 714 O O . GLU A 1 93 ? -19.096 -7.945 39.771 1.00 62.19 93 GLU A O 1
ATOM 719 N N . LYS A 1 94 ? -19.267 -9.064 37.834 1.00 61.53 94 LYS A N 1
ATOM 720 C CA . LYS A 1 94 ? -20.501 -9.807 38.133 1.00 61.53 94 LYS A CA 1
ATOM 721 C C . LYS A 1 94 ? -20.244 -11.301 38.352 1.00 61.53 94 LYS A C 1
ATOM 723 O O . LYS A 1 94 ? -21.067 -12.124 37.948 1.00 61.53 94 LYS A O 1
ATOM 728 N N . GLU A 1 95 ? -19.132 -11.680 38.985 1.00 54.47 95 GLU A N 1
ATOM 729 C CA . GLU A 1 95 ? -19.072 -13.024 39.571 1.00 54.47 95 GLU A CA 1
ATOM 730 C C . GLU A 1 95 ? -20.269 -13.191 40.524 1.00 54.47 95 GLU A C 1
ATOM 732 O O . GLU A 1 95 ? -20.504 -12.323 41.373 1.00 54.47 95 GLU A O 1
ATOM 737 N N . PRO A 1 96 ? -21.080 -14.254 40.372 1.00 54.72 96 PRO A N 1
ATOM 738 C CA . PRO A 1 96 ? -22.218 -14.458 41.242 1.00 54.72 96 PRO A CA 1
ATOM 739 C C . PRO A 1 96 ? -21.682 -14.674 42.653 1.00 54.72 96 PRO A C 1
ATOM 741 O O . PRO A 1 96 ? -20.866 -15.568 42.888 1.00 54.72 96 PRO A O 1
ATOM 744 N N . ALA A 1 97 ? -22.162 -13.872 43.603 1.00 58.91 97 ALA A N 1
ATOM 745 C CA . ALA A 1 97 ? -22.134 -14.275 44.994 1.00 58.91 97 ALA A CA 1
ATOM 746 C C . ALA A 1 97 ? -22.856 -15.626 45.048 1.00 58.91 97 ALA A C 1
ATOM 748 O O . ALA A 1 97 ? -24.075 -15.695 44.900 1.00 58.91 97 ALA A O 1
ATOM 749 N N . PHE A 1 98 ? -22.093 -16.715 45.157 1.00 53.72 98 PHE A N 1
ATOM 750 C CA . PHE A 1 98 ? -22.640 -17.990 45.576 1.00 53.72 98 PHE A CA 1
ATOM 751 C C . PHE A 1 98 ? -23.146 -17.755 46.993 1.00 53.72 98 PHE A C 1
ATOM 753 O O . PHE A 1 98 ? -22.381 -17.831 47.957 1.00 53.72 98 PHE A O 1
ATOM 760 N N . ASP A 1 99 ? -24.421 -17.380 47.098 1.00 50.53 99 ASP A N 1
ATOM 761 C CA . ASP A 1 99 ? -25.141 -17.395 48.355 1.00 50.53 99 ASP A CA 1
ATOM 762 C C . ASP A 1 99 ? -24.934 -18.784 48.939 1.00 50.53 99 ASP A C 1
ATOM 764 O O . ASP A 1 99 ? -25.257 -19.810 48.330 1.00 50.53 99 ASP A O 1
ATOM 768 N N . LYS A 1 100 ? -24.266 -18.800 50.091 1.00 55.41 100 LYS A N 1
ATOM 769 C CA . LYS A 1 100 ? -24.023 -20.006 50.861 1.00 55.41 100 LYS A CA 1
ATOM 770 C C . LYS A 1 100 ? -25.371 -20.688 51.044 1.00 55.41 100 LYS A C 1
ATOM 772 O O . LYS A 1 100 ? -26.264 -20.128 51.674 1.00 55.41 100 LYS A O 1
ATOM 777 N N . ILE A 1 101 ? -25.506 -21.894 50.501 1.00 56.34 101 ILE A N 1
ATOM 778 C CA . ILE A 1 101 ? -26.580 -22.811 50.872 1.00 56.34 101 ILE A CA 1
ATOM 779 C C . ILE A 1 101 ? -26.244 -23.300 52.291 1.00 56.34 101 ILE A C 1
ATOM 781 O O . ILE A 1 101 ? -25.765 -24.412 52.490 1.00 56.34 101 ILE A O 1
ATOM 785 N N . ASP A 1 102 ? -26.414 -22.417 53.273 1.00 59.12 102 ASP A N 1
ATOM 786 C CA . ASP A 1 102 ? -26.527 -22.757 54.686 1.00 59.12 102 ASP A CA 1
ATOM 787 C C . ASP A 1 102 ? -28.003 -23.056 54.937 1.00 59.12 102 AS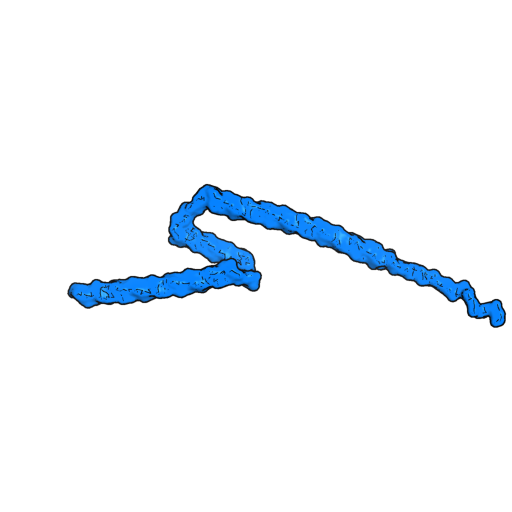P A C 1
ATOM 789 O O . ASP A 1 102 ? -28.762 -22.163 55.284 1.00 59.12 102 ASP A O 1
ATOM 793 N N . ASP A 1 103 ? -28.420 -24.290 54.669 1.00 55.28 103 ASP A N 1
ATOM 794 C CA . ASP A 1 103 ? -29.523 -24.966 55.363 1.00 55.28 103 ASP A CA 1
ATOM 795 C C . ASP A 1 103 ? -29.833 -26.253 54.608 1.00 55.28 103 ASP A C 1
ATOM 797 O O . ASP A 1 103 ? -30.456 -26.191 53.564 1.00 55.28 103 ASP A O 1
ATOM 801 N N . PHE A 1 104 ? -29.374 -27.405 55.104 1.00 53.56 104 PHE A N 1
ATOM 802 C CA . PHE A 1 104 ? -30.074 -28.704 55.012 1.00 53.56 104 PHE A CA 1
ATOM 803 C C . PHE A 1 104 ? -29.275 -29.804 55.739 1.00 53.56 104 PHE A C 1
ATOM 805 O O . PHE A 1 104 ? -29.023 -30.868 55.194 1.00 53.56 104 PHE A O 1
ATOM 812 N N . ASN A 1 105 ? -28.858 -29.558 56.988 1.00 53.38 105 ASN A N 1
ATOM 813 C CA . ASN A 1 105 ? -28.405 -30.624 57.900 1.00 53.38 105 ASN A CA 1
ATOM 814 C C . ASN A 1 105 ? -28.763 -30.297 59.360 1.00 53.38 105 ASN A C 1
ATOM 816 O O . ASN A 1 105 ? -27.926 -30.291 60.261 1.00 53.38 105 ASN A O 1
ATOM 820 N N . LYS A 1 106 ? -30.046 -30.004 59.590 1.00 52.09 106 LYS A N 1
ATOM 821 C CA . LYS A 1 106 ? -30.665 -30.041 60.918 1.00 52.09 106 LYS A CA 1
ATOM 822 C C . LYS A 1 106 ? -31.954 -30.854 60.869 1.00 52.09 106 LYS A C 1
ATOM 824 O O . LYS A 1 106 ? -33.014 -30.261 61.005 1.00 52.09 106 LYS A O 1
ATOM 829 N N . ILE A 1 107 ? -31.852 -32.169 60.667 1.00 46.84 107 ILE A N 1
ATOM 830 C CA . ILE A 1 107 ? -32.693 -33.191 61.322 1.00 46.84 107 ILE A CA 1
ATOM 831 C C . ILE A 1 107 ? -31.832 -34.441 61.486 1.00 46.84 107 ILE A C 1
ATOM 833 O O . ILE A 1 107 ? -31.261 -34.878 60.464 1.00 46.84 107 ILE A O 1
#

Radius of gyration: 30.94 Å; chains: 1; bounding box: 65×50×98 Å

pLDDT: mean 78.3, std 13.69, range [46.84, 94.0]

Secondary structure (DSSP, 8-state):
-HHHHHHHHHHHHHHHHHHHHHHHHHHHHHH-SSS-HHHHHHHHHHHHHHTT----HHHHHHHHHHHHHHHHHHHHHHHHHHHHHHHHHHHHTT---------S---